Protein AF-A0A8S8Z9Q0-F1 (afdb_monomer)

Nearest PDB structures (fo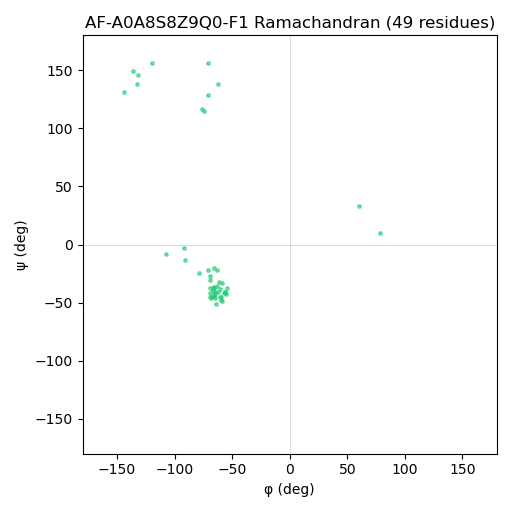ldseek):
  6rrc-assembly2_A  TM=7.204E-01  e=6.296E+00  Homo sapiens
  8fl4-assembly1_NU  TM=7.215E-01  e=8.308E+00  Homo sapiens

Solvent-accessible surface area (backbone atoms only — not comparable to full-atom values): 3018 Å² total; per-residue (Å²): 118,67,38,79,54,95,93,38,83,36,42,61,78,66,48,50,64,38,63,69,42,88,52,63,69,55,23,51,52,49,50,49,48,54,49,54,49,52,49,55,53,48,50,54,54,53,52,66,73,76,106

pLDDT: mean 89.68, std 11.81, range [52.56, 97.44]

Radius of gyration: 12.85 Å; Cα contacts (8 Å, |Δi|>4): 35; chains: 1; bounding box: 32×33×20 Å

Sequence (51 aa):
MTVEFDGEERTFSQMALYFENTNRSIREAAWRAVVERMEQDSERLSESMTS

Foldseek 3Di:
DWFCDPNDIDDPVRLVVQCPDPDPVSNVRSVCRVVVVVVVVVVVVVVVVVD

Mean predicted aligned error: 4.31 Å

Structure (mmCIF, N/CA/C/O backbone):
data_AF-A0A8S8Z9Q0-F1
#
_entry.id   AF-A0A8S8Z9Q0-F1
#
loop_
_atom_site.group_PDB
_atom_site.id
_atom_site.type_symbol
_atom_site.label_atom_id
_atom_site.label_alt_id
_atom_site.label_comp_id
_atom_site.label_asym_id
_atom_site.label_entity_id
_atom_site.label_seq_id
_atom_site.pdbx_PDB_ins_code
_atom_site.Cartn_x
_atom_site.Cartn_y
_atom_site.Cartn_z
_atom_site.occupancy
_atom_site.B_iso_or_equiv
_atom_site.auth_seq_id
_atom_site.auth_comp_id
_atom_site.auth_asym_id
_atom_site.auth_atom_id
_atom_site.pdbx_PDB_model_num
ATOM 1 N N . MET A 1 1 ? 13.394 -3.352 4.871 1.00 83.44 1 MET A N 1
ATOM 2 C CA . MET A 1 1 ? 12.403 -2.475 4.220 1.00 83.44 1 MET A CA 1
ATOM 3 C C . MET A 1 1 ? 11.034 -2.875 4.749 1.00 83.44 1 MET A C 1
ATOM 5 O O . MET A 1 1 ? 10.721 -4.066 4.723 1.00 83.44 1 MET A O 1
ATOM 9 N N . THR A 1 2 ? 10.314 -1.922 5.336 1.00 94.44 2 THR A N 1
ATOM 10 C CA . THR A 1 2 ? 9.002 -2.101 5.976 1.00 94.44 2 THR A CA 1
ATOM 11 C C . THR A 1 2 ? 7.951 -1.228 5.290 1.00 94.44 2 THR A C 1
ATOM 13 O O . THR A 1 2 ? 8.303 -0.240 4.639 1.00 94.44 2 THR A O 1
ATOM 16 N N . VAL A 1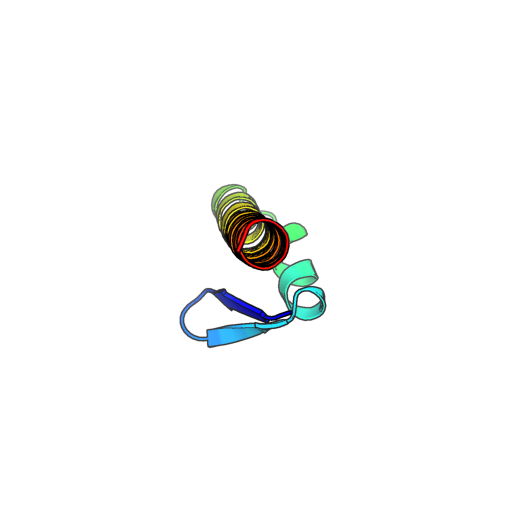 3 ? 6.684 -1.622 5.417 1.00 96.25 3 VAL A N 1
ATOM 17 C CA . VAL A 1 3 ? 5.482 -0.898 4.981 1.00 96.25 3 VAL A CA 1
ATOM 18 C C . VAL A 1 3 ? 4.462 -0.875 6.109 1.00 96.25 3 VAL A C 1
ATOM 20 O O . VAL A 1 3 ? 4.337 -1.852 6.842 1.00 96.25 3 VAL A O 1
ATOM 23 N N . GLU A 1 4 ? 3.706 0.209 6.210 1.00 95.75 4 GLU A N 1
ATOM 24 C CA . GLU A 1 4 ? 2.478 0.243 7.003 1.00 95.75 4 GLU A CA 1
ATOM 25 C C . GLU A 1 4 ? 1.385 -0.496 6.226 1.00 95.75 4 GLU A C 1
ATOM 27 O O . GLU A 1 4 ? 1.017 -0.098 5.118 1.00 95.75 4 GLU A O 1
ATOM 32 N N . PHE A 1 5 ? 0.878 -1.594 6.779 1.00 95.25 5 PHE A N 1
ATOM 33 C CA . PHE A 1 5 ? -0.191 -2.364 6.161 1.00 95.25 5 PHE A CA 1
ATOM 34 C C . PHE A 1 5 ? -1.125 -2.920 7.228 1.00 95.25 5 PHE A C 1
ATOM 36 O O . PHE A 1 5 ? -0.677 -3.527 8.196 1.00 95.25 5 PHE A O 1
ATOM 43 N N . ASP A 1 6 ? -2.433 -2.733 7.033 1.00 91.12 6 ASP A N 1
ATOM 44 C CA . ASP A 1 6 ? -3.461 -3.190 7.982 1.00 91.12 6 ASP A CA 1
ATOM 45 C C . ASP A 1 6 ? -3.316 -2.566 9.391 1.00 91.12 6 ASP A C 1
ATOM 47 O O . ASP A 1 6 ? -3.611 -3.189 10.405 1.00 91.12 6 ASP A O 1
ATOM 51 N N . GLY A 1 7 ? -2.838 -1.315 9.453 1.00 94.19 7 GLY A N 1
ATOM 52 C CA . GLY A 1 7 ? -2.651 -0.565 10.703 1.00 94.19 7 GLY A CA 1
ATOM 53 C C . GLY A 1 7 ? -1.401 -0.938 11.503 1.00 94.19 7 GLY A C 1
ATOM 54 O O . GLY A 1 7 ? -1.265 -0.504 12.646 1.00 94.19 7 GLY A O 1
ATOM 55 N N . GLU A 1 8 ? -0.503 -1.735 10.922 1.00 95.44 8 GLU A N 1
ATOM 56 C CA . GLU A 1 8 ? 0.732 -2.171 11.561 1.00 95.44 8 GLU A CA 1
ATOM 57 C C . GLU A 1 8 ? 1.934 -2.093 10.607 1.00 95.44 8 GLU A C 1
ATOM 59 O O . GLU A 1 8 ? 1.825 -2.359 9.406 1.00 95.44 8 GLU A O 1
ATOM 64 N N . GLU A 1 9 ? 3.121 -1.838 11.162 1.00 96.75 9 GLU A N 1
ATOM 65 C CA . GLU A 1 9 ? 4.368 -1.936 10.408 1.00 96.75 9 GLU A CA 1
ATOM 66 C C . GLU A 1 9 ? 4.706 -3.407 10.111 1.00 96.75 9 GLU A C 1
ATOM 68 O O . GLU A 1 9 ? 4.742 -4.269 10.996 1.00 96.75 9 GLU A O 1
ATOM 73 N N . ARG A 1 10 ? 4.984 -3.708 8.841 1.00 96.38 10 ARG A N 1
ATOM 74 C CA . ARG A 1 10 ? 5.332 -5.051 8.369 1.00 96.38 10 ARG A CA 1
ATOM 75 C C . ARG A 1 10 ? 6.550 -5.028 7.472 1.00 96.38 10 ARG A C 1
ATOM 77 O O . ARG A 1 10 ? 6.697 -4.198 6.581 1.00 96.38 10 ARG A O 1
ATOM 84 N N . THR A 1 11 ? 7.431 -5.999 7.669 1.00 96.75 11 THR A N 1
ATOM 85 C CA . THR A 1 11 ? 8.531 -6.273 6.739 1.00 96.75 11 THR A CA 1
ATOM 86 C C . THR A 1 11 ? 7.999 -6.889 5.446 1.00 96.75 11 THR A C 1
ATOM 88 O O . THR A 1 11 ? 6.964 -7.554 5.438 1.00 96.75 11 THR A O 1
ATOM 91 N N . PHE A 1 12 ? 8.740 -6.757 4.346 1.00 94.56 12 PHE A N 1
ATOM 92 C CA . PHE A 1 12 ? 8.348 -7.374 3.068 1.00 94.56 12 PHE A CA 1
ATOM 93 C 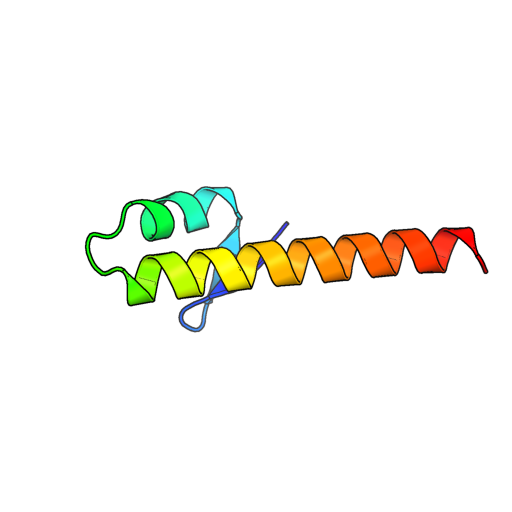C . PHE A 1 12 ? 8.204 -8.899 3.153 1.00 94.56 12 PHE A C 1
ATOM 95 O O . PHE A 1 12 ? 7.321 -9.470 2.521 1.00 94.56 12 PHE A O 1
ATOM 102 N N . SER A 1 13 ? 9.013 -9.558 3.984 1.00 95.38 13 SER A N 1
ATOM 103 C CA . SER A 1 13 ? 8.875 -10.996 4.230 1.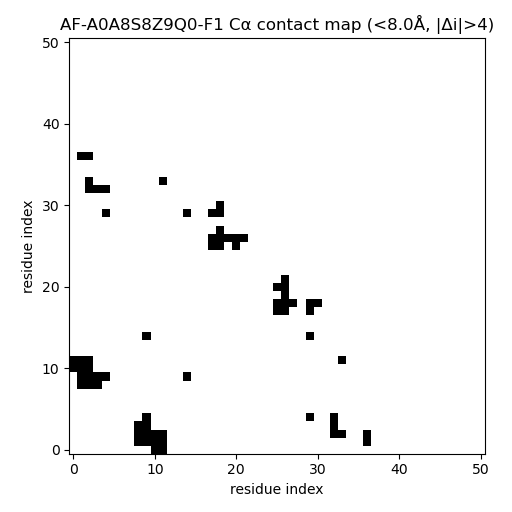00 95.38 13 SER A CA 1
ATOM 104 C C . SER A 1 13 ? 7.566 -11.335 4.948 1.00 95.38 13 SER A C 1
ATOM 106 O O . SER A 1 13 ? 6.938 -12.335 4.622 1.00 95.38 13 SER A O 1
ATOM 108 N N . GLN A 1 14 ? 7.112 -10.497 5.888 1.00 95.75 14 GLN A N 1
ATOM 109 C CA . GLN A 1 14 ? 5.800 -10.663 6.530 1.00 95.75 14 GLN A CA 1
ATOM 110 C C . GLN A 1 14 ? 4.646 -10.377 5.557 1.00 95.75 14 GLN A C 1
ATOM 112 O O . GLN A 1 14 ? 3.596 -11.009 5.655 1.00 95.75 14 GLN A O 1
ATOM 117 N N . MET A 1 15 ? 4.851 -9.486 4.581 1.00 97.19 15 MET A N 1
ATOM 118 C CA . MET A 1 15 ? 3.859 -9.187 3.543 1.00 97.19 15 MET A CA 1
ATOM 119 C C . MET A 1 15 ? 3.574 -10.368 2.604 1.00 97.19 15 MET A C 1
ATOM 121 O O . MET A 1 15 ? 2.498 -10.417 2.009 1.00 97.19 15 MET A O 1
ATOM 125 N N . ALA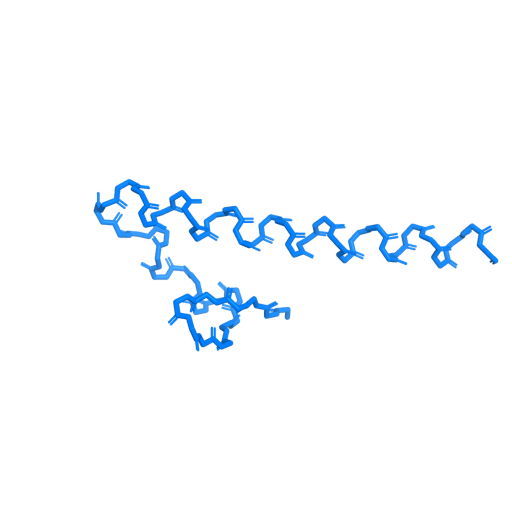 A 1 16 ? 4.478 -11.353 2.515 1.00 95.00 16 ALA A N 1
ATOM 126 C CA . ALA A 1 16 ? 4.310 -12.534 1.664 1.00 95.00 16 ALA A CA 1
ATOM 127 C C . ALA A 1 16 ? 2.991 -13.283 1.925 1.00 95.00 16 ALA A C 1
ATOM 129 O O . ALA A 1 16 ? 2.320 -13.703 0.984 1.00 95.00 16 ALA A O 1
ATOM 130 N N . LEU A 1 17 ? 2.558 -13.353 3.189 1.00 94.50 17 LEU A N 1
ATOM 131 C CA . LEU A 1 17 ? 1.300 -13.996 3.589 1.00 94.50 17 LEU A CA 1
ATOM 132 C C . LEU A 1 17 ? 0.065 -13.334 2.949 1.00 94.50 17 LEU A C 1
ATOM 134 O O . LEU A 1 17 ? -0.918 -14.006 2.641 1.00 94.50 17 LEU A O 1
ATOM 138 N N . TYR A 1 18 ? 0.108 -12.020 2.710 1.00 96.31 18 TYR A N 1
ATOM 139 C CA . TYR A 1 18 ? -0.995 -11.293 2.083 1.00 96.31 18 TYR A CA 1
ATOM 140 C C . TYR A 1 18 ? -1.032 -11.481 0.565 1.00 96.31 18 TYR A C 1
ATOM 142 O O . TYR A 1 18 ? -2.111 -11.404 -0.021 1.00 96.31 18 TYR A O 1
ATOM 150 N N . PHE A 1 19 ? 0.101 -11.792 -0.072 1.00 95.50 19 PHE A N 1
ATOM 151 C CA . PHE A 1 19 ? 0.150 -12.139 -1.497 1.00 95.50 19 PHE A CA 1
ATOM 152 C C . PHE A 1 19 ? -0.464 -13.505 -1.799 1.00 95.50 19 PHE A C 1
ATOM 154 O O . PHE A 1 19 ? -0.910 -13.738 -2.919 1.00 95.50 19 PHE A O 1
ATOM 161 N N . GLU A 1 20 ? -0.546 -14.388 -0.809 1.00 95.44 20 GLU A N 1
ATOM 162 C CA . GLU A 1 20 ? -1.168 -15.709 -0.940 1.00 95.44 20 GLU A CA 1
ATOM 163 C C . GLU A 1 20 ? -2.659 -15.706 -0.557 1.00 95.44 20 GLU A C 1
ATOM 165 O O . GLU A 1 20 ? -3.352 -16.713 -0.704 1.00 95.44 20 GLU A O 1
ATOM 170 N N . ASN A 1 21 ? -3.192 -14.566 -0.100 1.00 96.38 21 ASN A N 1
ATOM 171 C CA . ASN A 1 21 ? -4.582 -14.460 0.331 1.00 96.38 21 ASN A CA 1
ATOM 172 C C . ASN A 1 21 ? -5.553 -14.741 -0.829 1.00 96.38 21 ASN A C 1
ATOM 174 O O . ASN A 1 21 ? -5.367 -14.254 -1.943 1.00 96.38 21 ASN A O 1
ATOM 178 N N . THR A 1 22 ? -6.637 -15.482 -0.592 1.00 95.94 22 THR A N 1
ATOM 179 C CA . THR A 1 22 ? -7.618 -15.821 -1.640 1.00 95.94 22 THR A CA 1
ATOM 180 C C . THR A 1 22 ? -8.428 -14.611 -2.111 1.00 95.94 22 THR A C 1
ATOM 182 O O . THR A 1 22 ? -8.830 -14.547 -3.278 1.00 95.94 22 THR A O 1
ATOM 185 N N . ASN A 1 23 ? -8.599 -13.603 -1.254 1.00 97.19 23 ASN A N 1
ATOM 186 C CA . ASN A 1 23 ? -9.249 -12.349 -1.597 1.00 97.19 23 ASN A CA 1
ATOM 187 C C . ASN A 1 23 ? -8.324 -11.478 -2.461 1.00 97.19 23 ASN A C 1
ATOM 189 O O . ASN A 1 23 ? -7.285 -10.989 -2.015 1.00 97.19 23 ASN A O 1
ATOM 193 N N . ARG A 1 24 ? -8.742 -11.239 -3.710 1.00 96.25 24 ARG A N 1
ATOM 194 C CA . ARG A 1 24 ? -8.002 -10.414 -4.673 1.00 96.25 24 ARG A CA 1
ATOM 195 C C . ARG A 1 24 ? -7.729 -9.004 -4.151 1.00 96.25 24 ARG A C 1
ATOM 197 O O . ARG A 1 24 ? -6.630 -8.505 -4.365 1.00 96.25 24 ARG A O 1
ATOM 204 N N . SER A 1 25 ? -8.694 -8.381 -3.479 1.00 97.00 25 SER A N 1
ATOM 205 C CA . SER A 1 25 ? -8.543 -7.014 -2.974 1.00 97.00 25 SER A CA 1
ATOM 206 C C . SER A 1 25 ? -7.431 -6.917 -1.931 1.00 97.00 25 SER A C 1
ATOM 208 O O . SER A 1 25 ? -6.688 -5.943 -1.930 1.00 97.00 25 SER A O 1
ATOM 210 N N . ILE A 1 26 ? -7.266 -7.954 -1.103 1.00 96.56 26 ILE A N 1
ATOM 211 C CA . ILE A 1 26 ? -6.196 -8.018 -0.099 1.00 96.56 26 ILE A CA 1
ATOM 212 C C . ILE A 1 26 ? -4.833 -8.162 -0.780 1.00 96.56 26 ILE A C 1
ATOM 214 O O . ILE A 1 26 ? -3.912 -7.414 -0.459 1.00 96.56 26 ILE A O 1
ATOM 218 N N . ARG A 1 27 ? -4.716 -9.062 -1.767 1.00 97.38 27 ARG A N 1
ATOM 219 C CA . ARG A 1 27 ? -3.465 -9.225 -2.527 1.00 97.38 27 ARG A CA 1
ATOM 220 C C . ARG A 1 27 ? -3.051 -7.939 -3.232 1.00 97.38 27 ARG A C 1
ATOM 222 O O . ARG A 1 27 ? -1.886 -7.564 -3.204 1.00 97.38 27 ARG A O 1
ATOM 229 N N . GLU A 1 28 ? -4.008 -7.280 -3.878 1.00 97.44 28 GLU A N 1
ATOM 230 C CA . GLU A 1 28 ? -3.758 -6.052 -4.627 1.00 97.44 28 GLU A CA 1
ATOM 231 C C . GLU A 1 28 ? -3.339 -4.904 -3.705 1.00 97.44 28 GLU A C 1
ATOM 233 O O . GLU A 1 28 ? -2.365 -4.218 -4.003 1.00 97.44 28 GLU A O 1
ATOM 238 N N . ALA A 1 29 ? -4.016 -4.733 -2.566 1.00 97.19 29 ALA A N 1
ATOM 239 C CA . ALA A 1 29 ? -3.643 -3.731 -1.573 1.00 97.19 29 ALA A CA 1
ATOM 240 C C . ALA A 1 29 ? -2.227 -3.976 -1.027 1.00 97.19 29 ALA A C 1
ATOM 242 O O . ALA A 1 29 ? -1.426 -3.046 -0.961 1.00 97.19 29 ALA A O 1
ATOM 243 N N . ALA A 1 30 ? -1.897 -5.228 -0.694 1.00 97.06 30 ALA A N 1
ATOM 244 C CA . ALA A 1 30 ? -0.564 -5.591 -0.222 1.00 97.06 30 ALA A CA 1
ATOM 245 C C . ALA A 1 30 ? 0.511 -5.316 -1.281 1.00 97.06 30 ALA A C 1
ATOM 247 O O . ALA A 1 30 ? 1.592 -4.826 -0.956 1.00 97.06 30 ALA A O 1
ATOM 248 N N . TRP A 1 31 ? 0.222 -5.623 -2.552 1.00 96.75 31 TRP A N 1
ATOM 249 C CA . TRP A 1 31 ? 1.174 -5.421 -3.646 1.00 96.75 31 TRP A CA 1
ATOM 250 C C . TRP A 1 31 ? 1.448 -3.936 -3.874 1.00 96.75 31 TRP A C 1
ATOM 252 O O . TRP A 1 31 ? 2.610 -3.545 -3.962 1.00 96.75 31 TRP A O 1
ATOM 262 N N . ARG A 1 32 ? 0.397 -3.107 -3.882 1.00 96.81 32 ARG A N 1
ATOM 263 C CA . ARG A 1 32 ? 0.529 -1.649 -4.009 1.00 96.81 32 ARG A CA 1
ATOM 264 C C . ARG A 1 32 ? 1.377 -1.060 -2.887 1.00 96.81 32 ARG A C 1
ATOM 266 O O . ARG A 1 32 ? 2.336 -0.364 -3.186 1.00 96.81 32 ARG A O 1
ATOM 273 N N . ALA A 1 33 ? 1.104 -1.423 -1.633 1.00 96.19 33 ALA A N 1
ATOM 274 C CA . ALA A 1 33 ? 1.860 -0.913 -0.488 1.00 96.19 33 ALA A CA 1
ATOM 275 C C . ALA A 1 33 ? 3.369 -1.205 -0.599 1.00 96.19 33 ALA A C 1
ATOM 277 O O . ALA A 1 33 ? 4.201 -0.345 -0.312 1.00 96.19 33 ALA A O 1
ATOM 278 N N . VAL A 1 34 ? 3.739 -2.408 -1.052 1.00 95.56 34 VAL A N 1
ATOM 279 C CA . VAL A 1 34 ? 5.150 -2.778 -1.246 1.00 95.56 34 VAL A CA 1
ATOM 280 C C . VAL A 1 34 ? 5.783 -2.019 -2.411 1.00 95.56 34 VAL A C 1
ATOM 282 O O . VAL A 1 34 ? 6.891 -1.507 -2.258 1.00 95.56 34 VAL A O 1
ATOM 285 N N . VAL A 1 35 ? 5.098 -1.916 -3.553 1.00 95.19 35 VAL A N 1
ATOM 286 C CA . VAL A 1 35 ? 5.622 -1.205 -4.730 1.00 95.19 35 VAL A CA 1
ATOM 287 C C . VAL A 1 35 ? 5.779 0.288 -4.455 1.00 95.19 35 VAL A C 1
ATOM 289 O O . VAL A 1 35 ? 6.856 0.818 -4.703 1.00 95.19 35 VAL A O 1
ATOM 292 N N . GLU A 1 36 ? 4.780 0.938 -3.859 1.00 94.88 36 GLU A N 1
ATOM 293 C CA . GLU A 1 36 ? 4.840 2.359 -3.491 1.00 94.88 36 GLU A CA 1
ATOM 294 C C . GLU A 1 36 ? 6.037 2.646 -2.575 1.00 94.88 36 GLU A C 1
ATOM 296 O O . GLU A 1 36 ? 6.763 3.621 -2.766 1.00 94.88 36 GLU A O 1
ATOM 301 N N . ARG A 1 37 ? 6.317 1.75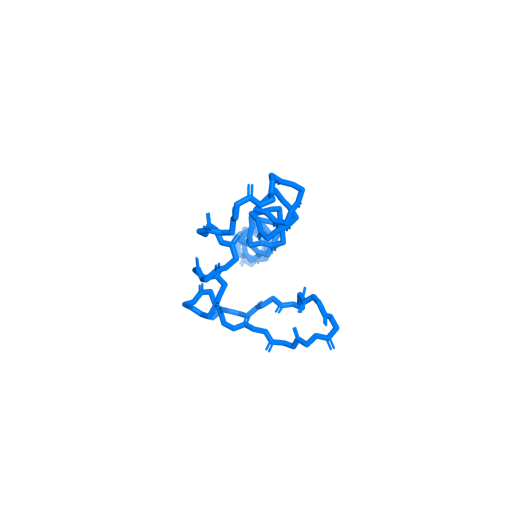9 -1.610 1.00 93.62 37 ARG A N 1
ATOM 302 C CA . ARG A 1 37 ? 7.497 1.894 -0.748 1.00 93.62 37 ARG A CA 1
ATOM 303 C C . ARG A 1 37 ? 8.806 1.755 -1.523 1.00 93.62 37 ARG A C 1
ATOM 305 O O . ARG A 1 37 ? 9.753 2.490 -1.246 1.00 93.62 37 ARG A O 1
ATOM 312 N N . MET A 1 38 ? 8.872 0.817 -2.466 1.00 91.50 38 MET A N 1
ATOM 313 C CA . MET A 1 38 ? 10.051 0.624 -3.316 1.00 91.50 38 MET A CA 1
ATOM 314 C C . MET A 1 38 ? 10.280 1.810 -4.257 1.00 91.50 38 MET A C 1
ATOM 316 O O . MET A 1 38 ? 11.432 2.185 -4.478 1.00 91.50 38 MET A O 1
ATOM 320 N N . GLU A 1 39 ? 9.212 2.410 -4.782 1.00 91.38 39 GLU A N 1
ATOM 321 C CA . GLU A 1 39 ? 9.279 3.631 -5.587 1.00 91.38 39 GLU A CA 1
ATOM 322 C C . GLU A 1 39 ? 9.795 4.798 -4.750 1.00 91.38 39 GLU A C 1
ATOM 324 O O . GLU A 1 39 ? 10.814 5.372 -5.114 1.00 91.38 39 GLU A O 1
ATOM 329 N N . GLN A 1 40 ? 9.218 5.052 -3.572 1.00 89.31 40 GLN A N 1
ATOM 330 C CA . GLN A 1 40 ? 9.704 6.090 -2.650 1.00 89.31 40 GLN A C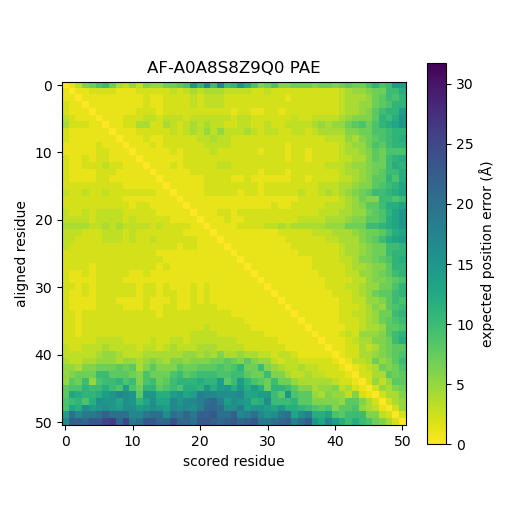A 1
ATOM 331 C C . GLN A 1 40 ? 11.183 5.908 -2.284 1.00 89.31 40 GLN A C 1
ATOM 333 O O . GLN A 1 40 ? 11.953 6.869 -2.220 1.00 89.31 40 GLN A O 1
ATOM 338 N N . ASP A 1 41 ? 11.605 4.667 -2.024 1.00 87.56 41 ASP A N 1
ATOM 339 C CA . ASP A 1 41 ? 13.010 4.376 -1.753 1.00 87.56 41 ASP A CA 1
ATOM 340 C C . ASP A 1 41 ? 13.892 4.624 -2.985 1.00 87.56 41 ASP A C 1
ATOM 342 O O . ASP A 1 41 ? 15.000 5.140 -2.835 1.00 87.56 41 ASP A O 1
ATOM 346 N N . SER A 1 42 ? 13.400 4.323 -4.189 1.00 83.81 42 SER A N 1
ATOM 347 C CA . SER A 1 42 ? 14.106 4.581 -5.450 1.00 83.81 42 SER A CA 1
ATOM 348 C C . SER A 1 42 ? 14.199 6.076 -5.768 1.00 83.81 42 SER A C 1
ATOM 350 O O . SER A 1 42 ? 15.266 6.549 -6.159 1.00 83.81 42 SER A O 1
ATOM 352 N N . GLU A 1 43 ? 13.129 6.839 -5.540 1.00 80.69 43 GLU A N 1
ATOM 353 C CA . GLU A 1 43 ? 13.10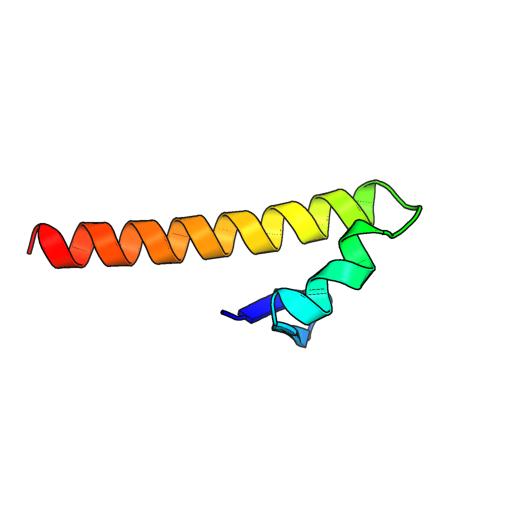0 8.296 -5.694 1.00 80.69 43 GLU A CA 1
ATOM 354 C C . GLU A 1 43 ? 14.123 8.955 -4.767 1.00 80.69 43 GLU A C 1
ATOM 356 O O . GLU A 1 43 ? 14.966 9.728 -5.224 1.00 80.69 43 GLU A O 1
ATOM 361 N N . ARG A 1 44 ? 14.153 8.563 -3.489 1.00 74.06 44 ARG A N 1
ATOM 362 C CA . ARG A 1 44 ? 15.134 9.067 -2.516 1.00 74.06 44 ARG A CA 1
ATOM 363 C C . ARG A 1 44 ? 16.583 8.763 -2.913 1.00 74.06 44 ARG A C 1
ATOM 365 O O . ARG A 1 44 ? 17.474 9.591 -2.707 1.00 74.06 44 ARG A O 1
ATOM 372 N N . LEU A 1 45 ? 16.834 7.580 -3.476 1.00 69.25 45 LEU A N 1
ATOM 373 C CA . LEU A 1 45 ? 18.153 7.220 -4.002 1.00 69.25 45 LEU A CA 1
ATOM 374 C C . LEU A 1 45 ? 18.525 8.084 -5.215 1.00 69.25 45 LEU A C 1
ATOM 376 O O . LEU A 1 45 ? 19.669 8.521 -5.316 1.00 69.25 45 LEU A O 1
ATOM 380 N N . SER A 1 46 ? 17.565 8.371 -6.097 1.00 71.19 46 SER A N 1
ATOM 381 C CA . SER A 1 46 ? 17.782 9.216 -7.277 1.00 71.19 46 SER A CA 1
ATOM 382 C C . SER A 1 46 ? 18.028 10.693 -6.929 1.00 71.19 46 SER A C 1
ATOM 384 O O . SER A 1 46 ? 18.902 11.326 -7.526 1.00 71.19 46 SER A O 1
ATOM 386 N N . GLU A 1 47 ? 17.337 11.222 -5.915 1.00 73.06 47 GLU A N 1
ATOM 387 C CA . GLU A 1 47 ? 17.515 12.593 -5.417 1.00 73.06 47 GLU A CA 1
ATOM 388 C C . GLU A 1 47 ? 18.913 12.782 -4.812 1.00 73.06 47 GLU A C 1
ATOM 390 O O . GLU A 1 47 ? 19.610 13.745 -5.131 1.00 73.06 47 GLU A O 1
ATOM 395 N N . SER A 1 48 ? 19.384 11.796 -4.040 1.00 62.00 48 SER A N 1
ATOM 396 C CA . SER A 1 48 ? 20.722 11.809 -3.426 1.00 62.00 48 SER A CA 1
ATOM 397 C C . SER A 1 48 ? 21.871 11.803 -4.445 1.00 62.00 48 SER A C 1
ATOM 399 O O . SER A 1 48 ? 22.988 12.176 -4.103 1.00 62.00 48 SER A O 1
ATOM 401 N N . MET A 1 49 ? 21.629 11.354 -5.683 1.00 56.94 49 MET A N 1
ATOM 402 C CA . MET A 1 49 ? 22.641 11.311 -6.749 1.00 56.94 49 MET A CA 1
ATOM 403 C C . MET A 1 49 ? 22.681 12.581 -7.611 1.00 56.94 49 MET A C 1
ATOM 405 O O . MET A 1 49 ? 23.624 12.751 -8.382 1.00 56.94 49 MET A O 1
ATOM 409 N N . THR A 1 50 ? 21.670 13.448 -7.511 1.00 57.41 50 THR A N 1
ATOM 410 C CA . THR A 1 50 ? 21.547 14.665 -8.335 1.00 57.41 50 THR A CA 1
ATOM 411 C C . THR A 1 50 ? 21.822 15.950 -7.536 1.00 57.41 50 THR A C 1
ATOM 413 O O . THR A 1 50 ? 21.923 17.021 -8.135 1.00 57.41 50 THR A O 1
ATOM 416 N N . SER A 1 51 ? 21.9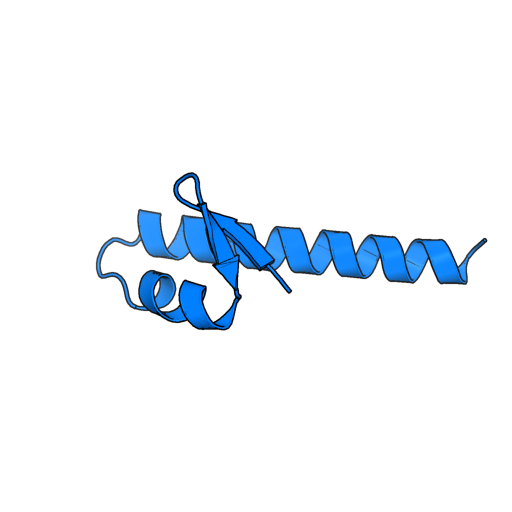69 15.851 -6.208 1.00 52.56 51 SER A N 1
ATOM 417 C CA . SER A 1 51 ? 22.268 16.974 -5.306 1.00 52.56 51 SER A CA 1
ATOM 418 C C . SER A 1 51 ? 23.729 17.062 -4.871 1.00 52.56 51 SER A C 1
ATOM 420 O O . SER A 1 51 ? 24.449 16.042 -4.913 1.00 52.56 51 SER A O 1
#

Secondary structure (DSSP, 8-state):
-EEEETTEEEEHHHHHHHHT-S-HHHHHHHHHHHHHHHHHHHHHHHHHHH-